Protein AF-A0A6S6SMC4-F1 (afdb_monomer)

Nearest PDB structures (foldseek):
  4ytx-assembly4_L  TM=6.107E-01  e=3.630E+00  Saccharomyces cerevisiae S288C
  5g23-assembly1_B  TM=5.286E-01  e=3.422E+00  Thermus thermophilus HB8
  5jql-assembly1_I  TM=3.708E-01  e=2.134E+00  Saccharomyces cerevisiae S288C
  8q2c-assembly1_B  TM=4.413E-01  e=4.085E+00  Escherichia coli

Radius of gyration: 19.25 Å; Cα contacts (8 Å, |Δi|>4): 149; chains: 1; bounding box: 45×47×55 Å

pLDDT: mean 74.88, std 21.34, range [34.28, 97.5]

Organism: NCBI:txid269237

InterPro domains:
  IPR002559 Transposase IS4-like domain [PF01609] (40-107)
  IPR047647 ISAs1 transposase [NF033564] (10-115)
  IPR051698 Transposase 11-like [PTHR30298] (6-109)

Secondary structure (DSSP, 8-state):
---PPPSEEEEEEEE-TTS-EEEEEEEEE---TTS-TT-TT--EEEEEEEEEEETTEEEEEEEEEEES----HHHHHHHHHHHHHHHHHHHHHHHHHTTGGG-----------SSSS---

Sequence (120 aa):
MTISQSIDNYSTYDTNDHGRYEERSIEVFDDLHMIARDWTMVRRLIKVTAKVVKYAQVSYETRYYISNLTVDAKEFLHIIRSHWAIENSLHYVKDVAFQEDFNRMRTAQIPIVTSLLKGK

Foldseek 3Di:
DDDFAFPAKDWDWDDDPQPKIKIKIKGKGQPCPVPDVVPVLWRIKMKMWMWIADPNDIDIDIDIDTDSDDDHRVVVVVVVVVVVVVVVVVVVCVCVVVVVVVDPPPDDDDDDDPDDDDDD

Mean predicted aligned error: 12.93 Å

Solvent-accessible surface area (backbone atoms only — not comparable to full-atom values): 7406 Å² total; per-residue (Å²): 134,81,79,81,71,60,81,37,63,38,73,50,77,49,74,50,101,80,69,32,37,36,39,37,40,33,36,29,27,69,79,55,87,90,52,66,79,87,55,74,68,60,51,28,42,35,42,38,40,36,41,40,34,49,89,92,41,79,47,78,48,78,50,78,48,75,34,64,64,91,72,56,35,61,57,50,49,50,54,52,53,55,50,51,53,51,52,53,51,51,47,51,53,48,42,63,75,67,47,56,85,74,60,83,74,87,68,97,70,86,76,84,73,96,79,81,85,80,88,129

Structure (mmCIF, N/CA/C/O backbone):
data_AF-A0A6S6SMC4-F1
#
_entry.id   AF-A0A6S6SMC4-F1
#
loop_
_atom_site.group_PDB
_atom_site.id
_atom_site.type_symbol
_atom_site.label_atom_id
_atom_site.label_alt_id
_atom_site.label_comp_id
_atom_site.label_asym_id
_atom_site.label_entity_id
_atom_site.label_seq_id
_atom_site.pdbx_PDB_ins_code
_atom_site.Cartn_x
_atom_site.Cartn_y
_atom_site.Cartn_z
_atom_site.occupancy
_atom_site.B_iso_or_equiv
_atom_site.auth_seq_id
_atom_site.auth_comp_id
_atom_site.auth_asym_id
_atom_site.auth_atom_id
_atom_site.pdbx_PDB_model_num
ATOM 1 N N . MET A 1 1 ? -1.502 -23.296 -12.448 1.00 43.50 1 MET A N 1
ATOM 2 C CA . MET A 1 1 ? -1.615 -21.825 -12.413 1.00 43.50 1 MET A CA 1
ATOM 3 C C . MET A 1 1 ? -0.969 -21.390 -11.112 1.00 43.50 1 MET A C 1
ATOM 5 O O . MET A 1 1 ? -1.555 -21.597 -10.060 1.00 43.50 1 MET A O 1
ATOM 9 N N . THR A 1 2 ? 0.299 -20.991 -11.160 1.00 48.25 2 THR A N 1
ATOM 10 C CA . THR A 1 2 ? 1.055 -20.632 -9.953 1.00 48.25 2 THR A CA 1
ATOM 11 C C . THR A 1 2 ? 0.599 -19.245 -9.530 1.00 48.25 2 THR A C 1
ATOM 13 O O . THR A 1 2 ? 0.684 -18.314 -10.324 1.00 48.25 2 THR A O 1
ATOM 16 N N . ILE A 1 3 ? 0.054 -19.114 -8.322 1.00 56.91 3 ILE A N 1
ATOM 17 C CA . ILE A 1 3 ? -0.214 -17.799 -7.739 1.00 56.91 3 ILE A CA 1
ATOM 18 C C . ILE A 1 3 ? 1.159 -17.164 -7.525 1.00 56.91 3 ILE A C 1
ATOM 20 O O . ILE A 1 3 ? 1.963 -17.700 -6.762 1.00 56.91 3 ILE A O 1
ATOM 24 N N . SER A 1 4 ? 1.451 -16.088 -8.254 1.00 76.19 4 SER A N 1
ATOM 25 C CA . SER A 1 4 ? 2.696 -15.348 -8.067 1.00 76.19 4 SER A CA 1
ATOM 26 C C . SER A 1 4 ? 2.747 -14.809 -6.642 1.00 76.19 4 SER A C 1
ATOM 28 O O . SER A 1 4 ? 1.765 -14.242 -6.156 1.00 76.19 4 SER A O 1
ATOM 30 N N . GLN A 1 5 ? 3.857 -15.044 -5.946 1.00 86.81 5 GLN A N 1
ATOM 31 C CA . GLN A 1 5 ? 4.059 -14.498 -4.609 1.00 86.81 5 GLN A CA 1
ATOM 32 C C . GLN A 1 5 ? 4.478 -13.034 -4.718 1.00 86.81 5 GLN A C 1
ATOM 34 O O . GLN A 1 5 ? 5.205 -12.655 -5.634 1.00 86.81 5 GLN 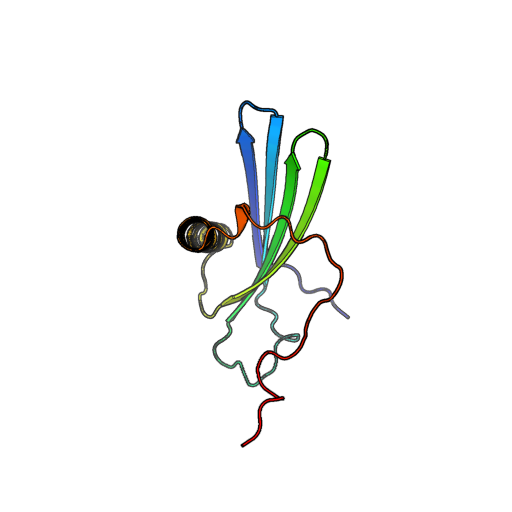A O 1
ATOM 39 N N . SER A 1 6 ? 4.033 -12.210 -3.769 1.00 91.88 6 SER A N 1
ATOM 40 C CA . SER A 1 6 ? 4.531 -10.842 -3.663 1.00 91.88 6 SER A CA 1
ATOM 41 C C . SER A 1 6 ? 6.033 -10.874 -3.392 1.00 91.88 6 SER A C 1
ATOM 43 O O . SER A 1 6 ? 6.475 -11.575 -2.479 1.00 91.88 6 SER A O 1
ATOM 45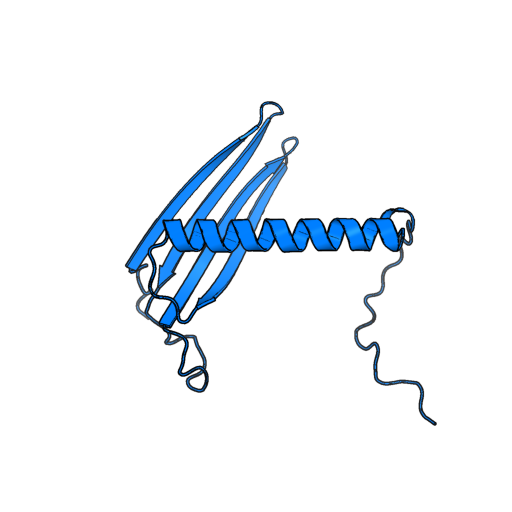 N N . ILE A 1 7 ? 6.799 -10.080 -4.127 1.00 95.06 7 ILE A N 1
ATOM 46 C CA . ILE A 1 7 ? 8.235 -9.912 -3.885 1.00 95.06 7 ILE A CA 1
ATOM 47 C C . ILE A 1 7 ? 8.521 -9.051 -2.653 1.00 95.06 7 ILE A C 1
ATOM 49 O O . ILE A 1 7 ? 9.603 -9.135 -2.083 1.00 95.06 7 ILE A O 1
ATOM 53 N N . ASP A 1 8 ? 7.555 -8.220 -2.263 1.00 96.62 8 ASP A N 1
ATOM 54 C CA . ASP A 1 8 ? 7.609 -7.387 -1.072 1.00 96.62 8 ASP A CA 1
ATOM 55 C C . ASP A 1 8 ? 6.188 -7.067 -0.599 1.00 96.62 8 ASP A C 1
ATOM 57 O O . ASP A 1 8 ? 5.247 -7.004 -1.399 1.00 96.62 8 ASP A O 1
ATOM 61 N N . ASN A 1 9 ? 6.023 -6.874 0.704 1.00 96.75 9 ASN A N 1
ATOM 62 C CA . ASN A 1 9 ? 4.756 -6.496 1.304 1.00 96.75 9 ASN A CA 1
ATOM 63 C C . ASN A 1 9 ? 4.964 -5.623 2.540 1.00 96.75 9 ASN A C 1
ATOM 65 O O . ASN A 1 9 ? 5.976 -5.691 3.232 1.00 96.75 9 ASN A O 1
ATOM 69 N N . TYR A 1 10 ? 3.973 -4.787 2.822 1.00 97.50 10 TYR A N 1
ATOM 70 C CA . TYR A 1 10 ? 3.973 -3.931 3.999 1.00 97.50 10 TYR A CA 1
ATOM 71 C C . TYR A 1 10 ? 2.541 -3.693 4.471 1.00 97.50 10 TYR A C 1
ATOM 73 O O . TYR A 1 10 ? 1.611 -3.667 3.666 1.00 97.50 10 TYR A O 1
ATOM 81 N N . SER A 1 11 ? 2.353 -3.512 5.777 1.00 95.75 11 SER A N 1
ATOM 82 C CA . SER A 1 11 ? 1.043 -3.213 6.354 1.00 95.75 11 SER A CA 1
ATOM 83 C C . SER A 1 11 ? 1.135 -2.063 7.345 1.00 95.75 11 SER A C 1
ATOM 85 O O . SER A 1 11 ? 2.110 -1.931 8.083 1.00 95.75 11 SER A O 1
ATOM 87 N N . THR A 1 12 ? 0.092 -1.244 7.374 1.00 95.19 12 THR A N 1
ATOM 88 C CA . THR A 1 12 ? -0.077 -0.148 8.329 1.00 95.19 12 THR A CA 1
ATOM 89 C C . THR A 1 12 ? -1.400 -0.277 9.047 1.00 95.19 12 THR A C 1
ATOM 91 O O . THR A 1 12 ? -2.395 -0.691 8.450 1.00 95.19 12 THR A O 1
ATOM 94 N N . TYR A 1 13 ? -1.409 0.156 10.300 1.00 92.94 13 TYR A N 1
ATOM 95 C CA . TYR A 1 13 ? -2.593 0.238 11.132 1.00 92.94 13 TYR A CA 1
ATOM 96 C C . TYR A 1 13 ? -2.682 1.650 11.712 1.00 92.94 13 TYR A C 1
ATOM 98 O O . TYR A 1 13 ? -1.828 2.050 12.501 1.00 92.94 13 TYR A O 1
ATOM 106 N N . ASP A 1 14 ? -3.699 2.397 11.291 1.00 89.62 14 ASP A N 1
ATOM 107 C CA . ASP A 1 14 ? -3.963 3.768 11.718 1.00 89.62 14 ASP A CA 1
ATOM 108 C C . ASP A 1 14 ? -5.226 3.789 12.593 1.00 89.62 14 ASP A C 1
ATOM 110 O O . ASP A 1 14 ? -6.282 3.305 12.180 1.00 89.62 14 ASP A O 1
ATOM 114 N N . THR A 1 15 ? -5.156 4.385 13.784 1.00 86.56 15 THR A N 1
ATOM 115 C CA . THR A 1 15 ? -6.314 4.598 14.672 1.00 86.56 15 THR A CA 1
ATOM 116 C C . THR A 1 15 ? -6.591 6.077 14.862 1.00 86.56 15 THR A C 1
ATOM 118 O O . THR A 1 15 ? -5.661 6.880 14.902 1.00 86.56 15 THR A O 1
ATOM 121 N N . ASN A 1 16 ? -7.856 6.441 15.063 1.00 78.50 16 ASN A N 1
ATOM 122 C CA . ASN A 1 16 ? -8.214 7.728 15.650 1.00 78.50 16 ASN A CA 1
ATOM 123 C C . ASN A 1 16 ? -8.961 7.545 16.980 1.00 78.50 16 ASN A C 1
ATOM 125 O O . ASN A 1 16 ? -9.553 6.496 17.238 1.00 78.50 16 ASN A O 1
ATOM 129 N N . ASP A 1 17 ? -8.984 8.597 17.798 1.00 69.06 17 ASP A N 1
ATOM 130 C CA . ASP A 1 17 ? -9.608 8.592 19.133 1.00 69.06 17 ASP A CA 1
ATOM 131 C C . ASP A 1 17 ? -11.148 8.484 19.103 1.00 69.06 17 ASP A C 1
ATOM 133 O O . ASP A 1 17 ? -11.809 8.459 20.139 1.00 69.06 17 ASP A O 1
ATOM 137 N N . HIS A 1 18 ? -11.749 8.393 17.914 1.00 74.94 18 HIS A N 1
ATOM 138 C CA . HIS A 1 18 ? -13.197 8.350 17.702 1.00 74.94 18 HIS A CA 1
ATOM 139 C C . HIS A 1 18 ? -13.691 6.986 17.199 1.00 74.94 18 HIS A C 1
ATOM 141 O O . HIS A 1 18 ? -14.752 6.892 16.580 1.00 74.94 18 HIS A O 1
ATOM 147 N N . GLY A 1 19 ? -12.926 5.920 17.454 1.00 73.25 19 GLY A N 1
ATOM 148 C CA . GLY A 1 19 ? -13.333 4.547 17.148 1.00 73.25 19 GLY A CA 1
ATOM 149 C C . GLY A 1 19 ? -13.294 4.197 15.659 1.00 73.25 19 GLY A C 1
ATOM 150 O O . GLY A 1 19 ? -13.899 3.204 15.250 1.00 73.25 19 GLY A O 1
ATOM 151 N N . ARG A 1 20 ? -12.594 4.994 14.840 1.00 82.81 20 ARG A N 1
ATOM 152 C CA . ARG A 1 20 ? -12.218 4.608 13.480 1.00 82.81 20 ARG A CA 1
ATOM 153 C C . ARG A 1 20 ? -10.817 4.017 13.516 1.00 82.81 20 ARG A C 1
ATOM 155 O O . ARG A 1 20 ? -9.895 4.615 14.069 1.00 82.81 20 ARG A O 1
ATOM 162 N N . TYR A 1 21 ? -10.655 2.882 12.855 1.00 88.94 21 TYR A N 1
ATOM 163 C CA . TYR A 1 21 ? -9.337 2.367 12.526 1.00 88.94 21 TYR A CA 1
ATOM 164 C C . TYR A 1 21 ? -9.296 1.896 11.079 1.00 88.94 21 TYR A C 1
ATOM 166 O O . TYR A 1 21 ? -10.316 1.539 10.481 1.00 88.94 21 TYR A O 1
ATOM 174 N N . GLU A 1 22 ? -8.106 1.957 10.510 1.00 91.31 22 GLU A N 1
ATOM 175 C CA . GLU A 1 22 ? -7.817 1.624 9.130 1.00 91.31 22 GLU A CA 1
ATOM 176 C C . GLU A 1 22 ? -6.595 0.719 9.098 1.00 91.31 22 GLU A C 1
ATOM 178 O O . GLU A 1 22 ? -5.512 1.089 9.539 1.00 91.31 22 GLU A O 1
ATOM 183 N N . GLU A 1 23 ? -6.786 -0.478 8.566 1.00 94.19 23 GLU A N 1
ATOM 184 C CA . GLU A 1 23 ? -5.712 -1.407 8.262 1.00 94.19 23 GLU A CA 1
ATOM 185 C C . GLU A 1 23 ? -5.522 -1.407 6.750 1.00 94.19 23 GLU A C 1
ATOM 187 O O . GLU A 1 23 ? -6.482 -1.577 5.994 1.00 94.19 23 GLU A O 1
ATOM 192 N N . ARG A 1 24 ? -4.294 -1.188 6.291 1.00 95.12 24 ARG A N 1
ATOM 193 C CA . ARG A 1 24 ? -3.961 -1.262 4.871 1.00 95.12 24 ARG A CA 1
ATOM 194 C C . ARG A 1 24 ? -2.769 -2.174 4.686 1.00 95.12 24 ARG A C 1
ATOM 196 O O . ARG A 1 24 ? -1.751 -1.976 5.338 1.00 95.12 24 ARG A O 1
ATOM 203 N N . SER A 1 25 ? -2.890 -3.100 3.750 1.00 96.06 25 SER A N 1
ATOM 2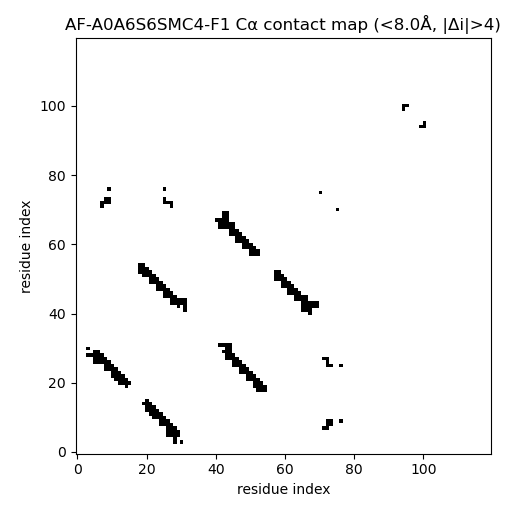04 C CA . SER A 1 25 ? -1.804 -3.962 3.302 1.00 96.06 25 SER A CA 1
ATOM 205 C C . SER A 1 25 ? -1.505 -3.673 1.844 1.00 96.06 25 SER A C 1
ATOM 207 O O . SER A 1 25 ? -2.412 -3.433 1.041 1.00 96.06 25 SER A O 1
ATOM 209 N N . ILE A 1 26 ? -0.224 -3.669 1.518 1.00 96.31 26 ILE A N 1
ATOM 210 C CA . ILE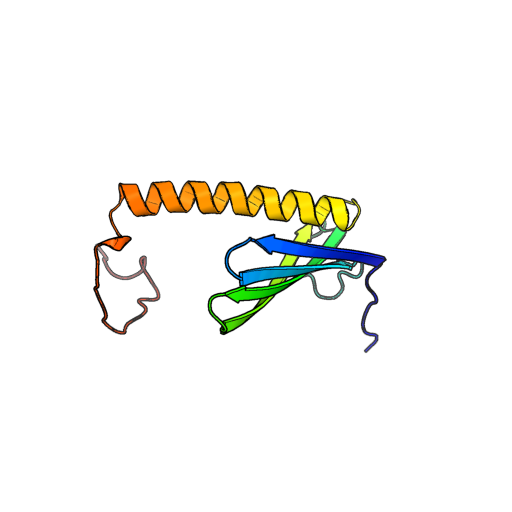 A 1 26 ? 0.293 -3.506 0.172 1.00 96.31 26 ILE A CA 1
ATOM 211 C C . ILE A 1 26 ? 1.147 -4.719 -0.178 1.00 96.31 26 ILE A C 1
ATOM 213 O O . ILE A 1 26 ? 1.964 -5.171 0.620 1.00 96.31 26 ILE A O 1
ATOM 217 N N . GLU A 1 27 ? 0.941 -5.235 -1.380 1.00 96.12 27 GLU A N 1
ATOM 218 C CA . GLU A 1 27 ? 1.685 -6.346 -1.958 1.00 96.12 27 GLU A CA 1
ATOM 219 C C . GLU A 1 27 ? 2.244 -5.885 -3.306 1.00 96.12 27 GLU A C 1
ATOM 221 O O . GLU A 1 27 ? 1.506 -5.356 -4.146 1.00 96.12 27 GLU A O 1
ATOM 226 N N . VAL A 1 28 ? 3.546 -6.066 -3.509 1.00 95.31 28 VAL A N 1
ATOM 227 C CA . VAL A 1 28 ? 4.247 -5.697 -4.741 1.00 95.31 28 VAL A CA 1
ATOM 228 C C . VAL A 1 28 ? 4.622 -6.965 -5.493 1.00 95.31 28 VAL A C 1
ATOM 230 O O . VAL A 1 28 ? 5.159 -7.907 -4.916 1.00 95.31 28 VAL A O 1
ATOM 233 N N . PHE A 1 29 ? 4.367 -6.970 -6.795 1.00 92.69 29 PHE A N 1
ATOM 234 C CA . PHE A 1 29 ? 4.640 -8.075 -7.705 1.00 92.69 29 PHE A CA 1
ATOM 235 C C . PHE A 1 29 ? 5.483 -7.571 -8.876 1.00 92.69 29 PHE A C 1
ATOM 237 O O . PHE A 1 29 ? 5.299 -6.448 -9.354 1.00 92.69 29 PHE A O 1
ATOM 244 N N . ASP A 1 30 ? 6.400 -8.402 -9.352 1.00 89.94 30 ASP A N 1
ATOM 245 C CA . ASP A 1 30 ? 7.141 -8.215 -10.605 1.00 89.94 30 ASP A CA 1
ATOM 246 C C . ASP A 1 30 ? 6.658 -9.142 -11.723 1.00 89.94 30 ASP A C 1
ATOM 248 O O . ASP A 1 30 ? 7.058 -8.995 -12.877 1.00 89.94 30 ASP A O 1
ATOM 252 N N . ASP A 1 31 ? 5.764 -10.070 -11.393 1.00 84.44 31 ASP A N 1
ATOM 253 C CA . ASP A 1 31 ? 5.121 -10.929 -12.362 1.00 84.44 31 ASP A CA 1
ATOM 254 C C . ASP A 1 31 ? 3.981 -10.184 -13.069 1.00 84.44 31 ASP A C 1
ATOM 256 O O . ASP A 1 31 ? 2.898 -9.956 -12.525 1.00 84.44 31 ASP A O 1
ATOM 260 N N . LEU A 1 32 ? 4.255 -9.782 -14.307 1.00 81.81 32 LEU A N 1
ATOM 261 C CA . LEU A 1 32 ? 3.374 -8.955 -15.129 1.00 81.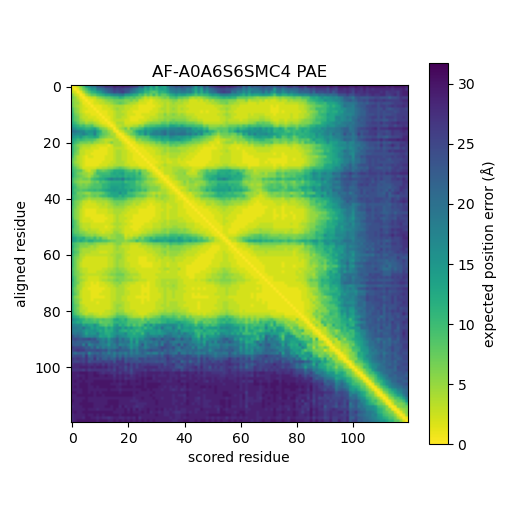81 32 LEU A CA 1
ATOM 262 C C . LEU A 1 32 ? 2.596 -9.769 -16.168 1.00 81.81 32 LEU A C 1
ATOM 264 O O . LEU A 1 32 ? 2.091 -9.191 -17.127 1.00 81.81 32 LEU A O 1
ATOM 268 N N . HIS A 1 33 ? 2.466 -11.092 -16.008 1.00 77.81 33 HIS A N 1
ATOM 269 C CA . HIS A 1 33 ? 1.751 -11.938 -16.978 1.00 77.81 33 HIS A CA 1
ATOM 270 C C . HIS A 1 33 ? 0.296 -11.504 -17.230 1.00 77.81 33 HIS A C 1
ATOM 272 O O . HIS A 1 33 ? -0.257 -11.808 -18.287 1.00 77.81 33 HIS A O 1
ATOM 278 N N . MET A 1 34 ? -0.324 -10.801 -16.275 1.00 71.62 34 MET A N 1
ATOM 279 C CA . MET A 1 34 ? -1.685 -10.261 -16.392 1.00 71.62 34 MET A CA 1
ATOM 280 C C . MET A 1 34 ? -1.752 -8.891 -17.085 1.00 71.62 34 MET A C 1
ATOM 282 O O . MET A 1 34 ? -2.847 -8.409 -17.371 1.00 71.62 34 MET A O 1
ATOM 286 N N . ILE A 1 35 ? -0.612 -8.246 -17.338 1.00 77.62 35 ILE A N 1
ATOM 287 C CA . ILE A 1 35 ? -0.533 -6.938 -17.990 1.00 77.62 35 ILE A CA 1
ATOM 288 C C . ILE A 1 35 ? -0.334 -7.134 -19.494 1.00 77.62 35 ILE A C 1
ATOM 290 O O . ILE A 1 35 ? 0.450 -7.974 -19.940 1.00 77.62 35 ILE A O 1
ATOM 294 N N . ALA A 1 36 ? -1.059 -6.351 -20.296 1.00 78.81 36 ALA A N 1
ATOM 295 C CA . ALA A 1 36 ? -0.914 -6.372 -21.746 1.00 78.81 36 ALA A CA 1
ATOM 296 C C . ALA A 1 36 ? 0.535 -6.049 -22.147 1.00 78.81 36 ALA A C 1
ATOM 298 O O . ALA A 1 36 ? 1.126 -5.090 -21.653 1.00 78.81 36 ALA A O 1
ATOM 299 N N . ARG A 1 37 ? 1.096 -6.830 -23.078 1.00 76.75 37 ARG A N 1
ATOM 300 C CA . ARG A 1 37 ? 2.514 -6.738 -23.479 1.00 76.75 37 ARG A CA 1
ATOM 301 C C . ARG A 1 37 ? 2.918 -5.372 -24.042 1.00 76.75 37 ARG A C 1
ATOM 303 O O . ARG A 1 37 ? 4.092 -5.025 -23.980 1.00 76.75 37 ARG A O 1
ATOM 310 N N . ASP A 1 38 ? 1.957 -4.599 -24.542 1.00 83.69 38 ASP A N 1
ATOM 311 C CA . ASP A 1 38 ? 2.187 -3.255 -25.082 1.00 83.69 38 ASP A CA 1
ATOM 312 C C . ASP A 1 38 ? 2.597 -2.241 -23.997 1.00 83.69 38 ASP A C 1
ATOM 314 O O . ASP A 1 38 ? 3.163 -1.191 -24.296 1.00 83.69 38 ASP A O 1
ATOM 318 N N . TRP A 1 39 ? 2.379 -2.562 -22.718 1.00 79.69 39 TRP A N 1
ATOM 319 C CA . TRP A 1 39 ? 2.770 -1.740 -21.573 1.00 79.69 39 TRP A CA 1
ATOM 320 C C . TRP A 1 39 ? 4.221 -2.018 -21.165 1.00 79.69 39 TRP A C 1
ATOM 322 O O . TRP A 1 39 ? 4.521 -2.420 -20.041 1.00 79.69 39 TRP A O 1
ATOM 332 N N . THR A 1 40 ? 5.142 -1.783 -22.098 1.00 81.69 40 THR A N 1
ATOM 333 C CA . THR A 1 40 ? 6.560 -2.179 -22.008 1.00 81.69 40 THR A CA 1
ATOM 334 C C . THR A 1 40 ? 7.344 -1.513 -20.876 1.00 81.69 40 THR A C 1
ATOM 336 O O . THR A 1 40 ? 8.398 -2.005 -20.479 1.00 81.69 40 THR A O 1
ATOM 339 N N . MET A 1 41 ? 6.850 -0.392 -20.346 1.00 84.50 41 MET A N 1
ATOM 340 C CA . MET A 1 41 ? 7.500 0.345 -19.260 1.00 84.50 41 MET A CA 1
ATOM 341 C C . MET A 1 41 ? 7.058 -0.095 -17.861 1.00 84.50 41 MET A C 1
ATOM 343 O O . MET A 1 41 ? 7.674 0.328 -16.883 1.00 84.50 41 MET A O 1
ATOM 347 N N . VAL A 1 42 ? 6.016 -0.921 -17.731 1.00 87.50 42 VAL A N 1
ATOM 348 C CA . VAL A 1 42 ? 5.562 -1.396 -16.418 1.00 87.50 42 VAL A CA 1
ATOM 349 C C . VAL A 1 42 ? 6.593 -2.370 -15.858 1.00 87.50 42 VAL A C 1
ATOM 351 O O . VAL A 1 42 ? 7.052 -3.275 -16.548 1.00 87.50 42 VAL A O 1
ATOM 354 N N . ARG A 1 43 ? 6.967 -2.170 -14.594 1.00 89.56 43 ARG A N 1
ATOM 355 C CA . ARG A 1 43 ? 7.910 -3.028 -13.863 1.00 89.56 43 ARG A CA 1
ATOM 356 C C . ARG A 1 43 ? 7.292 -3.676 -12.636 1.00 89.56 43 ARG A C 1
ATOM 358 O O . ARG A 1 43 ? 7.777 -4.712 -12.195 1.00 89.56 43 ARG A O 1
ATOM 365 N N . ARG A 1 44 ? 6.259 -3.056 -12.067 1.00 90.69 44 ARG A N 1
ATOM 366 C CA . ARG A 1 44 ? 5.600 -3.497 -10.840 1.00 90.69 44 ARG A CA 1
ATOM 367 C C . ARG A 1 44 ? 4.090 -3.471 -10.998 1.00 90.69 44 ARG A C 1
ATOM 369 O O . ARG A 1 44 ? 3.538 -2.502 -11.523 1.00 90.69 44 ARG A O 1
ATOM 376 N N . LEU A 1 45 ? 3.447 -4.503 -10.472 1.00 91.31 45 LEU A N 1
ATOM 377 C CA . LEU A 1 45 ? 2.030 -4.524 -10.139 1.00 91.31 45 LEU A CA 1
ATOM 378 C C . LEU A 1 45 ? 1.916 -4.391 -8.619 1.00 91.31 45 LEU A C 1
ATOM 380 O O . LEU A 1 45 ? 2.614 -5.071 -7.875 1.00 91.31 45 LEU A O 1
ATOM 384 N N . ILE A 1 46 ? 1.050 -3.503 -8.157 1.00 94.00 46 ILE A N 1
ATOM 385 C CA . ILE A 1 46 ? 0.854 -3.218 -6.743 1.00 94.00 46 ILE A CA 1
ATOM 386 C C . ILE A 1 46 ? -0.602 -3.495 -6.413 1.00 94.00 46 ILE A C 1
ATOM 388 O O . ILE A 1 46 ? -1.499 -2.922 -7.029 1.00 94.00 46 ILE A O 1
ATOM 392 N N . LYS A 1 47 ? -0.845 -4.338 -5.418 1.00 93.88 47 LYS A N 1
ATOM 393 C CA . LYS A 1 47 ? -2.170 -4.571 -4.850 1.00 93.88 47 LYS A CA 1
ATOM 394 C C . LYS A 1 47 ? -2.237 -3.900 -3.491 1.00 93.88 47 LYS A C 1
ATOM 396 O O . LYS A 1 47 ? -1.367 -4.102 -2.653 1.00 93.88 47 LYS A O 1
ATOM 401 N N . VAL A 1 48 ? -3.282 -3.117 -3.268 1.00 94.56 48 VAL A N 1
ATOM 402 C CA . VAL A 1 48 ? -3.557 -2.474 -1.986 1.00 94.56 48 VAL A CA 1
ATOM 403 C C . VAL A 1 48 ? -4.906 -2.948 -1.489 1.00 94.56 48 VAL A C 1
ATOM 405 O O . VAL A 1 48 ? -5.920 -2.709 -2.142 1.0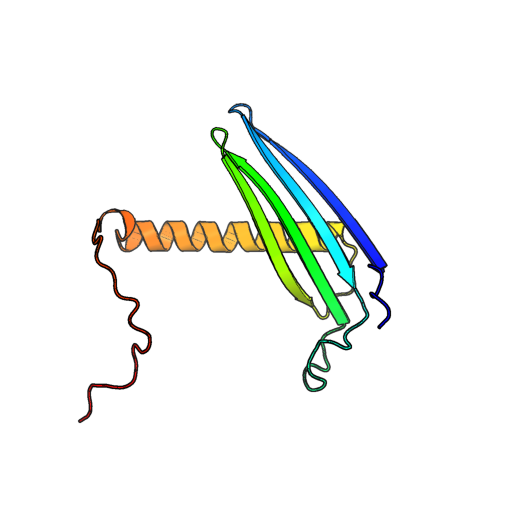0 94.56 48 VAL A O 1
ATOM 408 N N . THR A 1 49 ? -4.929 -3.574 -0.321 1.00 95.75 49 THR A N 1
ATOM 409 C CA . THR A 1 49 ? -6.155 -3.946 0.386 1.00 95.75 49 THR A CA 1
ATOM 410 C C . THR A 1 49 ? -6.320 -3.061 1.606 1.00 95.75 49 THR A C 1
ATOM 412 O O . THR A 1 49 ? -5.400 -2.948 2.411 1.00 95.75 49 THR A O 1
ATOM 415 N N . ALA A 1 50 ? -7.481 -2.437 1.758 1.00 94.31 50 ALA A N 1
ATOM 416 C CA . ALA A 1 50 ? -7.817 -1.615 2.909 1.00 94.31 50 ALA A CA 1
ATOM 417 C C . ALA A 1 50 ? -9.047 -2.180 3.618 1.00 94.31 50 ALA A C 1
ATOM 419 O O . ALA A 1 50 ? -10.049 -2.497 2.977 1.00 94.31 50 ALA A O 1
ATOM 420 N N . LYS A 1 51 ? -8.972 -2.264 4.943 1.00 94.44 51 LYS A N 1
ATOM 421 C CA . LYS A 1 51 ? -10.091 -2.516 5.843 1.00 94.44 51 LYS A CA 1
ATOM 422 C C . LYS A 1 51 ? -1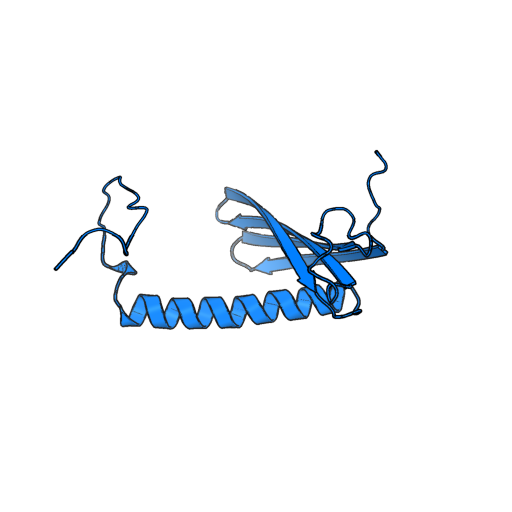0.300 -1.264 6.681 1.00 94.44 51 LYS A C 1
ATOM 424 O O . LYS A 1 51 ? -9.423 -0.880 7.451 1.00 94.44 51 LYS A O 1
ATOM 429 N N . VAL A 1 52 ? -11.463 -0.638 6.550 1.00 92.19 52 VAL A N 1
ATOM 430 C CA . VAL A 1 52 ? -11.811 0.568 7.311 1.00 92.19 52 VAL A CA 1
ATOM 431 C C . VAL A 1 52 ? -13.007 0.268 8.191 1.00 92.19 52 VAL A C 1
ATOM 433 O O . VAL A 1 52 ? -14.045 -0.184 7.701 1.00 92.19 52 VAL A O 1
ATOM 436 N N . VAL A 1 53 ? -12.869 0.557 9.483 1.00 89.88 53 VAL A N 1
ATOM 437 C CA . VAL A 1 53 ? -13.967 0.489 10.446 1.00 89.88 53 VAL A CA 1
ATOM 438 C C . VAL A 1 53 ? -14.387 1.895 10.827 1.00 89.88 53 VAL A C 1
ATOM 440 O O . VAL A 1 53 ? -13.561 2.685 11.272 1.00 89.88 53 VAL A O 1
ATOM 443 N N . LYS A 1 54 ? -15.668 2.222 10.647 1.00 87.19 54 LYS A N 1
ATOM 444 C CA . LYS A 1 54 ? -16.251 3.534 10.956 1.00 87.19 54 LYS A CA 1
ATOM 445 C C . LYS A 1 54 ? -17.651 3.342 11.532 1.00 87.19 54 LYS A C 1
ATOM 447 O O . LYS A 1 54 ? -18.484 2.719 10.887 1.00 87.19 54 LYS A O 1
ATOM 452 N N . TYR A 1 55 ? -17.923 3.880 12.724 1.00 83.94 55 TYR A N 1
ATOM 453 C CA . TYR A 1 55 ? -19.244 3.800 13.377 1.00 83.94 55 TYR A CA 1
ATOM 454 C C . TYR A 1 55 ? -19.846 2.378 13.377 1.00 83.94 55 TYR A C 1
ATOM 456 O O . TYR A 1 55 ? -20.984 2.177 12.961 1.00 83.94 55 TYR A O 1
ATOM 464 N N . ALA A 1 56 ? -19.054 1.385 13.796 1.00 81.25 56 ALA A N 1
ATOM 465 C CA . ALA A 1 56 ? -19.400 -0.045 13.789 1.00 81.25 56 ALA A CA 1
ATOM 466 C C . ALA A 1 56 ? -19.649 -0.684 12.403 1.00 81.25 56 ALA A C 1
ATOM 468 O O . ALA A 1 56 ? -19.969 -1.868 12.326 1.00 81.25 56 ALA A O 1
ATOM 469 N N . GLN A 1 57 ? -19.450 0.046 11.304 1.00 88.62 57 GLN A N 1
ATOM 470 C CA . GLN A 1 57 ? -19.458 -0.506 9.951 1.00 88.62 57 GLN A CA 1
ATOM 471 C C . GLN A 1 57 ? -18.040 -0.871 9.519 1.00 88.62 57 GLN A C 1
ATOM 473 O O . GLN A 1 57 ? -17.109 -0.091 9.719 1.00 88.62 57 GLN A O 1
ATOM 478 N N . VAL A 1 58 ? -17.884 -2.046 8.909 1.00 92.56 58 VAL A N 1
ATOM 479 C CA . VAL A 1 58 ? -16.621 -2.520 8.333 1.00 92.56 58 VAL A CA 1
ATOM 480 C C . VAL A 1 58 ? -16.739 -2.478 6.816 1.00 92.56 58 VAL A C 1
ATOM 482 O O . VAL A 1 58 ? -17.710 -2.977 6.252 1.00 92.56 58 VAL A O 1
ATOM 485 N N . SER A 1 59 ? -15.741 -1.901 6.158 1.00 93.12 59 SER A N 1
ATOM 486 C CA . SER A 1 59 ? -15.624 -1.876 4.700 1.00 93.12 59 SER A CA 1
ATOM 487 C C . SER A 1 59 ? -14.289 -2.466 4.268 1.00 93.12 59 SER A C 1
ATOM 489 O O . SER A 1 59 ? -13.291 -2.332 4.978 1.00 93.12 59 SER A O 1
ATOM 491 N N . TYR A 1 60 ? -14.296 -3.125 3.111 1.00 94.12 60 TYR A N 1
ATOM 492 C CA . TYR A 1 60 ? -13.120 -3.716 2.486 1.00 94.12 60 TYR A CA 1
ATOM 493 C C . TYR A 1 60 ? -12.991 -3.182 1.072 1.00 94.12 60 TYR A C 1
ATOM 495 O O . TYR A 1 60 ? -13.968 -3.149 0.326 1.00 94.12 60 TYR A O 1
ATOM 503 N N . GLU A 1 61 ? -11.781 -2.806 0.693 1.00 93.00 61 GLU A N 1
ATOM 504 C CA . GLU A 1 61 ? -11.502 -2.294 -0.635 1.00 93.00 61 GLU A CA 1
ATOM 505 C C . GLU A 1 61 ? -10.183 -2.850 -1.152 1.00 93.00 61 GLU A C 1
ATOM 507 O O . GLU A 1 61 ? -9.195 -2.896 -0.424 1.00 93.00 61 GLU A O 1
ATOM 512 N N . THR A 1 62 ? -10.164 -3.264 -2.418 1.00 92.69 62 THR A N 1
ATOM 513 C CA . THR A 1 62 ? -8.944 -3.688 -3.109 1.00 92.69 62 THR A CA 1
ATOM 514 C C . THR A 1 62 ? -8.720 -2.789 -4.311 1.00 92.69 62 THR A C 1
ATOM 516 O O . THR A 1 62 ? -9.625 -2.599 -5.119 1.00 92.69 62 THR A O 1
ATOM 519 N N . ARG A 1 63 ? -7.512 -2.246 -4.438 1.00 92.81 63 ARG A N 1
ATOM 520 C CA . ARG A 1 63 ? -7.081 -1.425 -5.571 1.00 92.81 63 ARG A CA 1
ATOM 521 C C . ARG A 1 63 ? -5.814 -2.008 -6.176 1.00 92.81 63 ARG A C 1
ATOM 523 O O . ARG A 1 63 ? -4.964 -2.515 -5.446 1.00 92.81 63 ARG A O 1
ATOM 530 N N . TYR A 1 64 ? -5.681 -1.886 -7.490 1.00 90.38 64 TYR A N 1
ATOM 531 C CA . TYR A 1 64 ? -4.490 -2.296 -8.224 1.00 90.38 64 TYR A CA 1
ATOM 532 C C . TYR A 1 64 ? -3.849 -1.086 -8.893 1.00 90.38 64 TYR A C 1
ATOM 534 O O . TYR A 1 64 ? -4.545 -0.257 -9.475 1.00 90.38 64 TYR A O 1
ATOM 542 N N . TYR A 1 65 ? -2.527 -1.009 -8.818 1.00 90.50 65 TYR A N 1
ATOM 543 C CA . TYR A 1 65 ? -1.719 0.014 -9.468 1.00 90.50 65 TYR A CA 1
ATOM 544 C C . TYR A 1 65 ? -0.612 -0.650 -10.267 1.00 90.50 65 TYR A C 1
ATOM 546 O O . TYR A 1 65 ? -0.164 -1.750 -9.955 1.00 90.50 65 TYR A O 1
ATOM 554 N N . ILE A 1 66 ? -0.137 0.055 -11.278 1.00 89.62 66 ILE A N 1
ATOM 555 C CA . ILE A 1 66 ? 1.016 -0.338 -12.074 1.00 89.62 66 ILE A CA 1
ATOM 556 C C . ILE A 1 66 ? 2.036 0.785 -12.020 1.00 89.62 66 ILE A C 1
ATOM 558 O O . ILE A 1 66 ? 1.680 1.963 -11.985 1.00 89.62 66 ILE A O 1
ATOM 562 N N . SER A 1 67 ? 3.312 0.423 -11.979 1.00 88.38 67 SER A N 1
ATOM 563 C CA . SER A 1 67 ? 4.391 1.399 -11.907 1.00 88.38 67 SER A CA 1
ATOM 564 C C . SER A 1 67 ? 5.616 0.927 -12.670 1.00 88.38 67 SER A C 1
ATOM 566 O O . SER A 1 67 ? 5.883 -0.271 -12.780 1.00 88.38 67 SER A O 1
ATOM 568 N N . ASN A 1 68 ? 6.378 1.882 -13.191 1.00 89.12 68 ASN A N 1
ATOM 569 C CA . ASN A 1 68 ? 7.734 1.664 -13.680 1.00 89.12 68 ASN A CA 1
ATOM 570 C C . ASN A 1 68 ? 8.792 1.859 -12.576 1.00 89.12 68 ASN A C 1
ATOM 572 O O . ASN A 1 68 ? 9.967 1.576 -12.808 1.00 89.12 68 ASN A O 1
ATOM 576 N N . LEU A 1 69 ? 8.401 2.345 -11.392 1.00 91.19 69 LEU A N 1
ATOM 577 C CA . LEU A 1 69 ? 9.291 2.484 -10.244 1.00 91.19 69 LEU A CA 1
ATOM 578 C C . LEU A 1 69 ? 9.633 1.111 -9.664 1.00 91.19 69 LEU A C 1
ATOM 580 O O . LEU A 1 69 ? 8.832 0.180 -9.704 1.00 91.19 69 LEU A O 1
ATOM 584 N N . THR A 1 70 ? 10.825 0.995 -9.091 1.00 92.75 70 THR A N 1
ATOM 585 C CA . THR A 1 70 ? 11.304 -0.216 -8.413 1.00 92.75 70 THR A CA 1
ATOM 586 C C . THR A 1 70 ? 11.703 0.123 -6.983 1.00 92.75 70 THR A C 1
ATOM 588 O O . THR A 1 70 ? 12.871 0.016 -6.623 1.00 92.75 70 THR A O 1
ATOM 591 N N . VAL A 1 71 ? 10.723 0.577 -6.206 1.00 93.62 71 VAL A N 1
ATOM 592 C CA . VAL A 1 71 ? 10.861 0.909 -4.782 1.00 93.62 71 VAL A CA 1
ATOM 593 C C . VAL A 1 71 ? 10.229 -0.180 -3.912 1.00 93.62 71 VAL A C 1
ATOM 595 O O . VAL A 1 71 ? 9.599 -1.102 -4.443 1.00 93.62 71 VAL A O 1
ATOM 598 N N . ASP A 1 72 ? 10.435 -0.103 -2.600 1.00 95.69 72 ASP A N 1
ATOM 599 C CA . ASP A 1 72 ? 9.862 -1.055 -1.647 1.00 95.69 72 ASP A CA 1
ATOM 600 C C . ASP A 1 72 ? 8.361 -0.801 -1.398 1.00 95.69 72 ASP A C 1
ATOM 602 O O . ASP A 1 72 ? 7.785 0.227 -1.781 1.00 95.69 72 ASP A O 1
ATOM 606 N N . ALA A 1 73 ? 7.691 -1.769 -0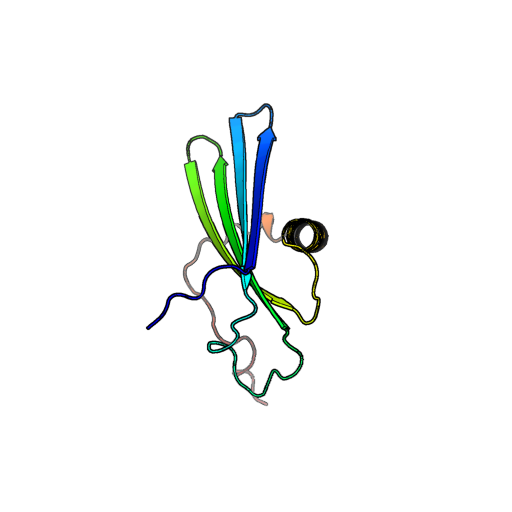.776 1.00 95.81 73 ALA A N 1
ATOM 607 C CA . ALA A 1 73 ? 6.262 -1.710 -0.495 1.00 95.81 73 ALA A CA 1
ATOM 608 C C . ALA A 1 73 ? 5.897 -0.526 0.419 1.00 95.81 73 ALA A C 1
ATOM 610 O O . ALA A 1 73 ? 4.829 0.074 0.267 1.00 95.81 73 ALA A O 1
ATOM 611 N N . LYS A 1 74 ? 6.782 -0.141 1.344 1.00 95.75 74 LYS A N 1
ATOM 612 C CA . LYS A 1 74 ? 6.555 0.981 2.261 1.00 95.75 74 LYS A CA 1
ATOM 613 C C . LYS A 1 74 ? 6.575 2.322 1.525 1.00 95.75 74 LYS A C 1
ATOM 615 O O . LYS A 1 74 ? 5.715 3.169 1.776 1.00 95.75 74 LYS A O 1
ATOM 620 N N . GLU A 1 75 ? 7.510 2.512 0.604 1.00 94.06 75 GLU A N 1
ATOM 621 C CA . GLU A 1 75 ? 7.614 3.706 -0.228 1.00 94.06 75 GLU A CA 1
ATOM 622 C C . GLU A 1 75 ? 6.433 3.802 -1.199 1.00 94.06 75 GLU A C 1
ATOM 624 O O . GLU A 1 75 ? 5.801 4.857 -1.289 1.00 94.06 75 GLU A O 1
ATOM 629 N N . PHE A 1 76 ? 6.033 2.696 -1.837 1.00 94.62 76 PHE A N 1
ATOM 630 C CA . PHE A 1 76 ? 4.808 2.677 -2.642 1.00 94.62 76 PHE A CA 1
ATOM 631 C C . PHE A 1 76 ? 3.574 3.065 -1.831 1.00 94.62 76 PHE A C 1
ATOM 633 O O . PHE A 1 76 ? 2.750 3.849 -2.303 1.00 94.62 76 PHE A O 1
ATOM 640 N N . LEU A 1 77 ? 3.443 2.551 -0.606 1.00 92.81 77 LEU A N 1
ATOM 641 C CA . LEU A 1 77 ? 2.335 2.913 0.266 1.00 92.81 77 LEU A CA 1
ATOM 642 C C . LEU A 1 77 ? 2.333 4.414 0.574 1.00 92.81 77 LEU A C 1
ATOM 644 O O . LEU A 1 77 ? 1.274 5.043 0.525 1.00 92.81 77 LEU A O 1
ATOM 648 N N . HIS A 1 78 ? 3.499 4.996 0.857 1.00 91.94 78 HIS A N 1
ATOM 649 C CA . HIS A 1 78 ? 3.631 6.434 1.068 1.00 91.94 78 HIS A CA 1
ATOM 650 C C . HIS A 1 78 ? 3.204 7.229 -0.174 1.00 91.94 78 HIS A C 1
ATOM 652 O O . HIS A 1 78 ? 2.361 8.118 -0.060 1.00 91.94 78 HIS A O 1
ATOM 658 N N . ILE A 1 79 ? 3.715 6.875 -1.358 1.00 91.31 79 ILE A N 1
ATOM 659 C CA . ILE A 1 79 ? 3.374 7.529 -2.632 1.00 91.31 79 ILE A CA 1
ATOM 660 C C . ILE A 1 79 ? 1.865 7.463 -2.888 1.00 91.31 79 ILE A C 1
ATOM 662 O O . ILE A 1 79 ? 1.239 8.486 -3.167 1.00 91.31 79 ILE A O 1
ATOM 666 N N . ILE A 1 80 ? 1.268 6.276 -2.747 1.00 90.19 80 ILE A N 1
ATOM 667 C CA . ILE A 1 80 ? -0.166 6.061 -2.961 1.00 90.19 80 ILE A CA 1
ATOM 668 C C . ILE A 1 80 ? -0.972 6.917 -1.982 1.00 90.19 80 ILE A C 1
ATOM 670 O O . ILE A 1 80 ? -1.865 7.647 -2.406 1.00 90.19 80 ILE A O 1
ATOM 674 N N . ARG A 1 81 ? -0.648 6.896 -0.684 1.00 87.50 81 ARG A N 1
ATOM 675 C CA . ARG A 1 81 ? -1.353 7.711 0.320 1.00 87.50 81 ARG A CA 1
ATOM 676 C C . ARG A 1 81 ? -1.237 9.210 0.042 1.00 87.50 81 ARG A C 1
ATOM 678 O O . ARG A 1 81 ? -2.237 9.918 0.146 1.00 87.50 81 ARG A O 1
ATOM 685 N N . SER A 1 82 ? -0.052 9.683 -0.332 1.00 85.12 82 SER A N 1
ATOM 686 C CA . SER A 1 82 ? 0.177 11.085 -0.691 1.00 85.12 82 SER A CA 1
ATOM 687 C C . SER A 1 82 ? -0.635 11.491 -1.924 1.00 85.12 82 SER A C 1
ATOM 689 O O . SER A 1 82 ? -1.220 12.571 -1.941 1.00 85.12 82 SER A O 1
ATOM 691 N N . HIS A 1 83 ? -0.758 10.608 -2.921 1.00 79.94 83 HIS A N 1
ATOM 692 C CA . HIS A 1 83 ? -1.598 10.847 -4.094 1.00 79.94 83 HIS A CA 1
ATOM 693 C C . HIS A 1 83 ? -3.085 10.978 -3.728 1.00 79.94 83 HIS A C 1
ATOM 695 O O . HIS A 1 83 ? -3.720 11.958 -4.112 1.00 79.94 83 HIS A O 1
ATOM 701 N N . TRP A 1 84 ? -3.616 10.065 -2.903 1.00 73.75 84 TRP A N 1
ATOM 702 C CA . TRP A 1 84 ? -4.994 10.150 -2.397 1.00 73.75 84 TRP A CA 1
ATOM 703 C C . TRP A 1 84 ? -5.257 11.437 -1.616 1.00 73.75 84 TRP A C 1
ATOM 705 O O . TRP A 1 84 ? -6.343 11.998 -1.707 1.00 73.75 84 TRP A O 1
ATOM 715 N N . ALA A 1 85 ? -4.286 11.921 -0.840 1.00 64.56 85 ALA A N 1
ATOM 716 C CA . ALA A 1 85 ? -4.438 13.171 -0.100 1.00 64.56 85 ALA A CA 1
ATOM 717 C C . ALA A 1 85 ? -4.593 14.377 -1.041 1.00 64.56 85 ALA A C 1
ATOM 719 O O . ALA A 1 85 ? -5.427 15.246 -0.785 1.00 64.56 85 ALA A O 1
ATOM 720 N N . ILE A 1 86 ? -3.836 14.408 -2.142 1.00 57.38 86 ILE A N 1
ATOM 721 C CA . ILE A 1 86 ? -3.938 15.455 -3.167 1.00 57.38 86 ILE A CA 1
ATOM 722 C C . ILE A 1 86 ? -5.288 15.365 -3.878 1.00 57.38 86 ILE A C 1
ATOM 724 O O . ILE A 1 86 ? -5.992 16.368 -3.980 1.00 57.38 86 ILE A O 1
ATOM 728 N N . GLU A 1 87 ? -5.669 14.170 -4.328 1.00 60.25 87 GLU A N 1
ATOM 729 C CA . GLU A 1 87 ? -6.917 13.957 -5.058 1.00 60.25 87 GLU A CA 1
ATOM 730 C C . GLU A 1 87 ? -8.145 14.271 -4.186 1.00 60.25 87 GLU A C 1
ATOM 732 O O . GLU A 1 87 ? -9.018 15.020 -4.611 1.00 60.25 87 GLU A O 1
ATOM 737 N N . ASN A 1 88 ? -8.182 13.807 -2.933 1.00 55.78 88 ASN A N 1
ATOM 738 C CA . ASN A 1 88 ? -9.261 14.132 -1.992 1.00 55.78 88 ASN A CA 1
ATOM 739 C C . ASN A 1 88 ? -9.337 15.632 -1.682 1.00 55.78 88 ASN A C 1
ATOM 741 O O . ASN A 1 88 ? -10.431 16.173 -1.544 1.00 55.78 88 ASN A O 1
ATOM 745 N N . SER A 1 89 ? -8.193 16.314 -1.571 1.00 46.69 89 SER A N 1
ATOM 746 C CA . SER A 1 89 ? -8.171 17.766 -1.352 1.00 46.69 89 SER A CA 1
ATOM 747 C C . SER A 1 89 ? -8.710 18.516 -2.571 1.00 46.69 89 SER A C 1
ATOM 749 O O . SER A 1 89 ? -9.461 19.478 -2.419 1.00 46.69 89 SER A O 1
ATOM 751 N N . LEU A 1 90 ? -8.367 18.061 -3.781 1.00 55.09 90 LEU A N 1
ATOM 752 C CA . LEU A 1 90 ? -8.875 18.628 -5.027 1.00 55.09 90 LEU A CA 1
ATOM 753 C C . LEU A 1 90 ? -10.376 18.365 -5.207 1.00 55.09 90 LEU A C 1
ATOM 755 O O . LEU A 1 90 ? -11.098 19.289 -5.579 1.00 55.09 90 LEU A O 1
ATOM 759 N N . HIS A 1 91 ? -10.849 17.148 -4.919 1.00 51.22 91 HIS A N 1
ATOM 760 C CA . HIS A 1 91 ? -12.279 16.822 -4.946 1.00 51.22 91 HIS A CA 1
ATOM 761 C C . HIS A 1 91 ? -13.044 17.650 -3.924 1.00 51.22 91 HIS A C 1
ATOM 763 O O . HIS A 1 91 ? -14.007 18.283 -4.308 1.00 51.22 91 HIS A O 1
ATOM 769 N N . TYR A 1 92 ? -12.564 17.803 -2.686 1.00 53.00 92 TYR A N 1
ATOM 770 C CA . TYR A 1 92 ? -13.225 18.673 -1.706 1.00 53.00 92 TYR A CA 1
ATOM 771 C C . TYR A 1 92 ? -13.368 20.123 -2.200 1.00 53.00 92 TYR A C 1
ATOM 773 O O . TYR A 1 92 ? -14.434 20.723 -2.080 1.00 53.00 92 TYR A O 1
ATOM 781 N N . VAL A 1 93 ? -12.317 20.697 -2.799 1.00 49.97 93 VAL A N 1
ATOM 782 C CA . VAL A 1 93 ? -12.394 22.044 -3.392 1.00 49.97 93 VAL A CA 1
ATOM 783 C C . VAL A 1 93 ? -13.405 22.082 -4.535 1.00 49.97 93 VAL A C 1
ATOM 785 O O . VAL A 1 93 ? -14.167 23.040 -4.635 1.00 49.97 93 VAL A O 1
ATOM 788 N N . LYS A 1 94 ? -13.436 21.049 -5.380 1.00 38.50 94 LYS A N 1
ATOM 789 C CA . LYS A 1 94 ? -14.391 20.928 -6.481 1.00 38.50 94 LYS A CA 1
ATOM 790 C C . LYS A 1 94 ? -15.830 20.797 -5.960 1.00 38.50 94 LYS A C 1
ATOM 792 O O . LYS A 1 94 ? -16.680 21.584 -6.357 1.00 38.50 94 LYS A O 1
ATOM 797 N N . ASP A 1 95 ? -16.087 19.893 -5.030 1.00 50.34 95 ASP A N 1
ATOM 798 C CA . ASP A 1 95 ? -17.412 19.592 -4.481 1.00 50.34 95 ASP A CA 1
ATOM 799 C C . ASP A 1 95 ? -18.003 20.808 -3.746 1.00 50.34 95 ASP A C 1
ATOM 801 O O . ASP A 1 95 ? -19.185 21.129 -3.902 1.00 50.34 95 ASP A O 1
ATOM 805 N N . VAL A 1 96 ? -17.165 21.563 -3.023 1.00 52.19 96 VAL A N 1
ATOM 806 C CA . VAL A 1 96 ? -17.555 22.815 -2.353 1.00 52.19 96 VAL A CA 1
ATOM 807 C C . VAL A 1 96 ? -17.739 23.962 -3.351 1.00 52.19 96 VAL A C 1
ATOM 809 O O . VAL A 1 96 ? -18.701 24.723 -3.233 1.00 52.19 96 VAL A O 1
ATOM 812 N N . ALA A 1 97 ? -16.857 24.097 -4.348 1.00 47.72 97 ALA A N 1
ATOM 813 C CA . ALA A 1 97 ? -16.956 25.153 -5.358 1.00 47.72 97 ALA A CA 1
ATOM 814 C C . ALA A 1 97 ? -18.170 24.976 -6.284 1.00 47.72 97 ALA A C 1
ATOM 816 O O . ALA A 1 97 ? -18.755 25.970 -6.713 1.00 47.72 97 ALA A O 1
ATOM 817 N N . PHE A 1 98 ? -18.571 23.733 -6.565 1.00 49.06 98 PHE A N 1
ATOM 818 C CA . PHE A 1 98 ? -19.737 23.410 -7.390 1.00 49.06 98 PHE A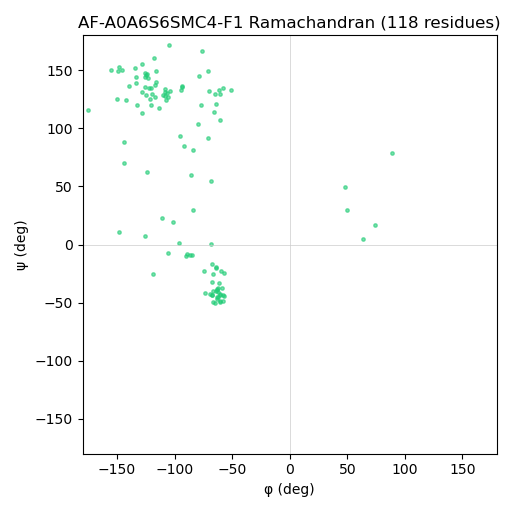 CA 1
ATOM 819 C C . PHE A 1 98 ? -21.017 23.129 -6.579 1.00 49.06 98 PHE A C 1
ATOM 821 O O . PHE A 1 98 ? -22.060 22.882 -7.180 1.00 49.06 98 PHE A O 1
ATOM 828 N N . GLN A 1 99 ? -20.974 23.220 -5.239 1.00 47.97 99 GLN A N 1
ATOM 829 C CA . GLN A 1 99 ? -22.105 22.966 -4.326 1.00 47.97 99 GLN A CA 1
ATOM 830 C C . GLN A 1 99 ? -22.842 21.638 -4.598 1.00 47.97 99 GLN A C 1
ATOM 832 O O . GLN A 1 99 ? -24.040 21.520 -4.327 1.00 47.97 99 GLN A O 1
ATOM 837 N N . GLU A 1 100 ? -22.152 20.620 -5.120 1.00 48.59 100 GLU A N 1
ATOM 838 C CA . GLU A 1 100 ? -22.788 19.344 -5.476 1.00 48.59 100 GLU A CA 1
ATOM 839 C C . GLU A 1 100 ? -23.297 18.593 -4.230 1.00 48.59 100 GLU A C 1
ATOM 841 O O . GLU A 1 100 ? -24.313 17.900 -4.309 1.00 48.59 100 GLU A O 1
ATOM 846 N N . ASP A 1 101 ? -22.707 18.848 -3.053 1.00 51.94 101 ASP A N 1
ATOM 847 C CA . ASP A 1 101 ? -23.170 18.330 -1.753 1.00 51.94 101 ASP A CA 1
ATOM 848 C C . ASP A 1 101 ? -24.567 18.837 -1.337 1.00 51.94 101 ASP A C 1
ATOM 850 O O . ASP A 1 101 ? -25.249 18.205 -0.524 1.00 51.94 101 ASP A O 1
ATOM 854 N N . PHE A 1 102 ? -25.045 19.953 -1.902 1.00 41.16 102 PHE A N 1
ATOM 855 C CA . PHE A 1 102 ? -26.397 20.457 -1.632 1.00 41.16 102 PHE A CA 1
ATOM 856 C C . PHE A 1 102 ? -27.465 19.839 -2.536 1.00 41.16 102 PHE A C 1
ATOM 858 O O . PHE A 1 102 ? -28.663 20.006 -2.279 1.00 41.16 102 PHE A O 1
ATOM 865 N N . ASN A 1 103 ? -27.079 19.084 -3.566 1.00 43.22 103 ASN A N 1
ATOM 866 C CA . ASN A 1 103 ? -28.037 18.542 -4.513 1.00 43.22 103 ASN A CA 1
ATOM 867 C C . ASN A 1 103 ? -28.502 17.140 -4.090 1.00 43.22 103 ASN A C 1
ATOM 869 O O . ASN A 1 103 ? -28.018 16.113 -4.561 1.00 43.22 103 ASN A O 1
ATOM 873 N N . ARG A 1 104 ? -29.511 17.083 -3.209 1.00 45.72 104 ARG A N 1
ATOM 874 C CA . ARG A 1 104 ? -30.283 15.860 -2.901 1.00 45.72 104 ARG A CA 1
ATOM 875 C C . ARG A 1 104 ? -31.149 15.406 -4.092 1.00 45.72 104 ARG A C 1
ATOM 877 O O . ARG A 1 104 ? -32.349 15.183 -3.938 1.00 45.72 104 ARG A O 1
ATOM 884 N N . MET A 1 105 ? -30.576 15.203 -5.276 1.00 40.62 105 MET A N 1
ATOM 885 C CA . MET A 1 105 ? -31.269 14.483 -6.349 1.00 40.62 105 MET A CA 1
ATOM 886 C C . MET A 1 105 ? -31.090 12.981 -6.158 1.00 40.62 105 MET A C 1
ATOM 888 O O . MET A 1 105 ? -30.267 12.313 -6.775 1.00 40.62 105 MET A O 1
ATOM 892 N N . ARG A 1 106 ? -31.926 12.431 -5.279 1.00 48.28 106 ARG A N 1
ATOM 893 C CA . ARG A 1 106 ? -32.242 11.007 -5.261 1.00 48.28 106 ARG A CA 1
ATOM 894 C C . ARG A 1 106 ? -33.113 10.715 -6.482 1.00 48.28 106 ARG A C 1
ATOM 896 O O . ARG A 1 106 ? -34.329 10.825 -6.390 1.00 48.28 106 ARG A O 1
ATOM 903 N N . THR A 1 107 ? -32.535 10.346 -7.620 1.00 36.84 107 THR A N 1
ATOM 904 C CA . THR A 1 107 ? -33.283 9.651 -8.682 1.00 36.84 107 THR A CA 1
ATOM 905 C C . THR A 1 107 ? -32.353 8.730 -9.455 1.00 36.84 107 THR A C 1
ATOM 907 O O . THR A 1 107 ? -31.296 9.122 -9.936 1.00 36.84 107 THR A O 1
ATOM 910 N N . ALA A 1 108 ? -32.764 7.469 -9.513 1.00 43.97 108 ALA A N 1
ATOM 911 C CA . ALA A 1 108 ? -32.121 6.405 -10.247 1.00 43.97 108 ALA A CA 1
ATOM 912 C C . ALA A 1 108 ? -32.083 6.724 -11.746 1.00 43.97 108 ALA A C 1
ATOM 914 O O . ALA A 1 108 ? -33.105 6.631 -12.412 1.00 43.97 108 ALA A O 1
ATOM 915 N N . GLN A 1 109 ? -30.907 7.059 -12.269 1.00 36.12 109 GLN A N 1
ATOM 916 C CA . GLN A 1 109 ? -30.461 6.674 -13.606 1.00 36.12 109 GLN A CA 1
ATOM 917 C C . GLN A 1 109 ? -29.027 7.151 -13.790 1.00 36.12 109 GLN A C 1
ATOM 919 O O . GLN A 1 109 ? -28.754 8.344 -13.793 1.00 36.12 109 GLN A O 1
ATOM 924 N N . ILE A 1 110 ? -28.117 6.197 -13.956 1.00 40.59 110 ILE A N 1
ATOM 925 C CA . ILE A 1 110 ? -26.811 6.426 -14.564 1.00 40.59 110 ILE A CA 1
ATOM 926 C C . ILE A 1 110 ? -27.075 6.835 -16.022 1.00 40.59 110 ILE A C 1
ATOM 928 O O . ILE A 1 110 ? -27.630 6.011 -16.754 1.00 40.59 110 ILE A O 1
ATOM 932 N N . PRO A 1 111 ? -26.659 8.016 -16.508 1.00 38.84 111 PRO A N 1
ATOM 933 C CA . PRO A 1 111 ? -26.507 8.227 -17.930 1.00 38.84 111 PRO A CA 1
ATOM 934 C C . PRO A 1 111 ? -25.041 7.959 -18.255 1.00 38.84 111 PRO A C 1
ATOM 936 O O . PRO A 1 111 ? -24.168 8.820 -18.161 1.00 38.84 111 PRO A O 1
ATOM 939 N N . ILE A 1 112 ? -24.787 6.710 -18.638 1.00 46.59 112 ILE A N 1
ATOM 940 C CA . ILE A 1 112 ? -23.733 6.397 -19.595 1.00 46.59 112 ILE A CA 1
ATOM 941 C C . ILE A 1 112 ? -23.982 7.321 -20.802 1.00 46.59 112 ILE A C 1
ATOM 943 O O . ILE A 1 112 ? -25.111 7.414 -21.280 1.00 46.59 112 ILE A O 1
ATOM 947 N N . VAL A 1 113 ? -22.921 7.975 -21.282 1.00 34.34 113 VAL A N 1
ATOM 948 C CA . VAL A 1 113 ? -22.846 8.770 -22.525 1.00 34.34 113 VAL A CA 1
ATOM 949 C C . VAL A 1 113 ? -23.220 10.262 -22.427 1.00 34.34 113 VAL A C 1
ATOM 951 O O . VAL A 1 113 ? -24.243 10.712 -22.935 1.00 34.34 113 VAL A O 1
ATOM 954 N N . THR A 1 114 ? -22.292 11.083 -21.932 1.00 42.84 114 THR A N 1
ATOM 955 C CA . THR A 1 114 ? -22.315 12.552 -22.108 1.00 42.84 114 THR A CA 1
ATOM 956 C C . THR A 1 114 ? -21.704 13.016 -23.445 1.00 42.84 114 THR A C 1
ATOM 958 O O . THR A 1 114 ? -21.149 14.109 -23.513 1.00 42.84 114 THR A O 1
ATOM 961 N N . SER A 1 115 ? -21.756 12.227 -24.531 1.00 35.12 115 SER A N 1
ATOM 962 C CA . SER A 1 115 ? -21.150 12.669 -25.807 1.00 35.12 115 SER A CA 1
ATOM 963 C C . SER A 1 115 ? -21.784 12.219 -27.132 1.00 35.12 115 SER A C 1
ATOM 965 O O . SER A 1 115 ? -21.179 12.482 -28.166 1.00 35.12 115 SER A O 1
ATOM 967 N N . LEU A 1 116 ? -22.986 11.621 -27.189 1.00 35.41 116 LEU A N 1
ATOM 968 C CA . LEU A 1 116 ? -23.509 11.109 -28.481 1.00 35.41 116 LEU A CA 1
ATOM 969 C C . LEU A 1 116 ? -24.894 11.568 -28.953 1.00 35.41 116 LEU A C 1
ATOM 971 O O . LEU A 1 116 ? -25.325 11.093 -29.996 1.00 35.41 116 LEU A O 1
ATOM 975 N N . LEU A 1 117 ? -25.581 12.522 -28.312 1.00 40.44 117 LEU A N 1
ATOM 976 C CA . LEU A 1 117 ? -26.858 13.024 -28.858 1.00 40.44 117 LEU A CA 1
ATOM 977 C C . LEU A 1 117 ? -27.102 14.525 -28.648 1.00 40.44 117 LEU A C 1
ATOM 979 O O . LEU A 1 117 ? -28.032 14.914 -27.950 1.00 40.44 117 LEU A O 1
ATOM 983 N N . LYS A 1 118 ? -26.339 15.368 -29.354 1.00 35.66 118 LYS A N 1
ATOM 984 C CA . LYS A 1 118 ? -26.905 16.531 -30.066 1.00 35.66 118 LYS A CA 1
ATOM 985 C C . LYS A 1 118 ? -26.139 16.729 -31.369 1.00 35.66 118 LYS A C 1
ATOM 987 O O . LYS A 1 118 ? -25.151 17.450 -31.417 1.00 35.66 118 LYS A O 1
ATOM 992 N N . GLY A 1 119 ? -26.607 16.057 -32.416 1.00 40.84 119 GLY A N 1
ATOM 993 C CA . GLY A 1 119 ? -26.281 16.455 -33.776 1.00 40.84 119 GLY A CA 1
ATOM 994 C C . GLY A 1 119 ? -26.885 17.827 -34.070 1.00 40.84 119 GLY A C 1
ATOM 995 O O . GLY A 1 119 ? -28.075 18.051 -33.833 1.00 40.84 119 GLY A O 1
ATOM 996 N N . LYS A 1 120 ? -26.051 18.723 -34.582 1.00 34.28 120 LYS A N 1
ATOM 997 C CA . LYS A 1 120 ? -26.221 19.297 -35.915 1.00 34.28 120 LYS A CA 1
ATOM 998 C C . LYS A 1 120 ? -24.851 19.399 -36.562 1.00 34.28 120 LYS A C 1
ATOM 1000 O O . LYS A 1 120 ? -23.899 19.719 -35.820 1.00 34.28 120 LYS A O 1
#